Protein AF-A0A5Q4GA26-F1 (afdb_monomer)

Solvent-accessible surface area (backbone atoms only — not comparable to full-atom values): 5019 Å² total; per-residue (Å²): 132,80,66,46,78,48,72,42,79,41,79,88,73,53,28,44,37,41,36,31,30,33,73,70,39,95,57,29,28,30,25,70,38,35,31,42,21,48,79,87,50,96,57,73,44,75,42,68,92,51,36,72,43,73,44,54,51,74,83,62,71,65,91,66,55,58,59,79,73,37,68,71,42,73,70,55,73,72,68,81,88,80,130

Mean predicted aligned error: 6.5 Å

Structure (mmCIF, N/CA/C/O backbone):
data_AF-A0A5Q4GA26-F1
#
_entry.id   AF-A0A5Q4GA26-F1
#
loop_
_atom_site.group_PDB
_atom_site.id
_atom_site.type_symbol
_atom_site.label_atom_id
_atom_site.label_alt_id
_atom_site.label_comp_id
_atom_site.label_asym_id
_atom_site.label_entity_id
_atom_site.label_seq_id
_atom_site.pdbx_PDB_ins_code
_atom_site.Cartn_x
_atom_site.Cartn_y
_atom_site.Cartn_z
_atom_site.occupancy
_atom_site.B_iso_or_equiv
_atom_site.auth_seq_id
_atom_site.auth_comp_id
_atom_site.auth_asym_id
_atom_site.auth_atom_id
_atom_site.pdbx_PDB_model_num
ATOM 1 N N . MET A 1 1 ? -15.265 7.064 3.630 1.00 64.00 1 MET A N 1
ATOM 2 C CA . MET A 1 1 ? -14.027 7.118 4.435 1.00 64.00 1 MET A CA 1
ATOM 3 C C . MET A 1 1 ? -12.939 7.814 3.625 1.00 64.00 1 MET A C 1
ATOM 5 O O . MET A 1 1 ? -12.869 7.547 2.428 1.00 64.00 1 MET A O 1
ATOM 9 N N . PRO A 1 2 ? -12.144 8.730 4.207 1.00 85.06 2 PRO A N 1
ATOM 10 C CA . PRO A 1 2 ? -11.016 9.345 3.508 1.00 85.06 2 PRO A CA 1
ATOM 11 C C . PRO A 1 2 ? -9.911 8.310 3.256 1.00 85.06 2 PRO A C 1
ATOM 13 O O . PRO A 1 2 ? -9.559 7.548 4.157 1.00 85.06 2 PRO A O 1
ATOM 16 N N . THR A 1 3 ? -9.360 8.289 2.044 1.00 92.75 3 THR A N 1
ATOM 17 C CA . THR A 1 3 ? -8.219 7.441 1.685 1.00 92.75 3 THR A CA 1
ATOM 18 C C . THR A 1 3 ? -6.907 8.215 1.764 1.00 92.75 3 THR A C 1
ATOM 20 O O . THR A 1 3 ? -6.869 9.435 1.603 1.00 92.75 3 THR A O 1
ATOM 23 N N . VAL A 1 4 ? -5.806 7.502 1.998 1.00 93.94 4 VAL A N 1
ATOM 24 C CA . VAL A 1 4 ? -4.451 8.062 1.972 1.00 93.94 4 VAL A CA 1
ATOM 25 C C . VAL A 1 4 ? -3.611 7.312 0.955 1.00 93.94 4 VAL A C 1
ATOM 27 O O . VAL A 1 4 ? -3.624 6.084 0.888 1.00 93.94 4 VAL A O 1
ATOM 30 N N . THR A 1 5 ? -2.861 8.062 0.151 1.00 95.94 5 THR A N 1
ATOM 31 C CA . THR A 1 5 ? -1.901 7.485 -0.788 1.00 95.94 5 THR A CA 1
ATOM 32 C C . THR A 1 5 ? -0.526 7.391 -0.143 1.00 95.94 5 THR A C 1
ATOM 34 O O . THR A 1 5 ? 0.037 8.390 0.299 1.00 95.94 5 THR A O 1
ATOM 37 N N . ILE A 1 6 ? 0.043 6.191 -0.155 1.00 95.25 6 ILE A N 1
ATOM 38 C CA . ILE A 1 6 ? 1.431 5.933 0.225 1.00 95.25 6 ILE A CA 1
ATOM 39 C C . ILE A 1 6 ? 2.231 5.461 -0.986 1.00 95.25 6 ILE A C 1
ATOM 41 O O . ILE A 1 6 ? 1.700 4.818 -1.895 1.00 95.25 6 ILE A O 1
ATOM 45 N N . GLU A 1 7 ? 3.529 5.734 -0.974 1.00 94.94 7 GLU A N 1
ATOM 46 C CA . GLU A 1 7 ? 4.480 5.175 -1.926 1.00 94.94 7 GLU A CA 1
ATOM 47 C C . GLU A 1 7 ? 5.608 4.488 -1.159 1.00 94.94 7 GLU A C 1
ATOM 49 O O . GLU A 1 7 ? 6.078 5.006 -0.147 1.00 94.94 7 GLU A O 1
ATOM 54 N N . ARG A 1 8 ? 6.008 3.301 -1.616 1.00 92.94 8 ARG A N 1
ATOM 55 C CA . ARG A 1 8 ? 7.112 2.532 -1.037 1.00 92.94 8 ARG A CA 1
ATOM 56 C C . ARG A 1 8 ? 7.939 1.853 -2.110 1.00 92.94 8 ARG A C 1
ATOM 58 O O . ARG A 1 8 ? 7.436 1.559 -3.197 1.00 92.94 8 ARG A O 1
ATOM 65 N N . GLN A 1 9 ? 9.190 1.569 -1.782 1.00 91.62 9 GLN A N 1
ATOM 66 C CA . GLN A 1 9 ? 10.074 0.764 -2.612 1.00 91.62 9 GLN A CA 1
ATOM 67 C C . GLN A 1 9 ? 10.188 -0.630 -1.999 1.00 91.62 9 GLN A C 1
ATOM 69 O O . GLN A 1 9 ? 10.318 -0.776 -0.788 1.00 91.62 9 GLN A O 1
ATOM 74 N N . LEU A 1 10 ? 10.065 -1.653 -2.836 1.00 89.81 10 LEU A N 1
ATOM 75 C CA . LEU A 1 10 ? 10.363 -3.033 -2.474 1.00 89.81 10 LEU A CA 1
ATOM 76 C C . LEU A 1 10 ? 11.668 -3.393 -3.168 1.00 89.81 10 LEU A C 1
ATOM 78 O O . LEU A 1 10 ? 11.782 -3.144 -4.364 1.00 89.81 10 LEU A O 1
ATOM 82 N N . GLU A 1 11 ? 12.618 -3.975 -2.445 1.00 86.62 11 GLU A N 1
ATOM 83 C CA . GLU A 1 11 ? 13.966 -4.238 -2.968 1.00 86.62 11 GLU A CA 1
ATOM 84 C C . GLU A 1 11 ? 14.053 -5.523 -3.807 1.00 86.62 11 GLU A C 1
ATOM 86 O O . GLU A 1 11 ? 14.862 -5.618 -4.728 1.00 86.62 11 GLU A O 1
ATOM 91 N N . GLN A 1 12 ? 13.204 -6.522 -3.537 1.00 83.94 12 GLN A N 1
ATOM 92 C CA . GLN A 1 12 ? 13.292 -7.841 -4.173 1.00 83.94 12 GLN A CA 1
ATOM 93 C C . GLN A 1 12 ? 11.909 -8.368 -4.590 1.00 83.94 12 GLN A C 1
ATOM 95 O O . GLN A 1 12 ? 11.187 -8.928 -3.766 1.00 83.94 12 GLN A O 1
ATOM 100 N N . PRO A 1 13 ? 11.512 -8.220 -5.870 1.00 83.19 13 PRO A N 1
ATOM 101 C CA . PRO A 1 13 ? 12.190 -7.482 -6.948 1.00 83.19 13 PRO A CA 1
ATOM 102 C C . PRO A 1 13 ? 12.079 -5.950 -6.788 1.00 83.19 13 PRO A C 1
ATOM 104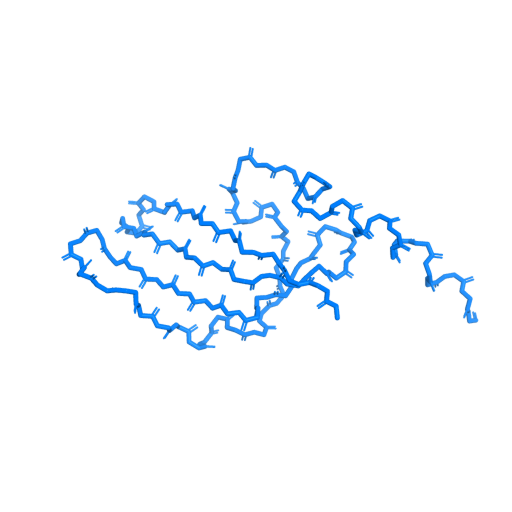 O O . PRO A 1 13 ? 11.070 -5.492 -6.248 1.00 83.19 13 PRO A O 1
ATOM 107 N N . PRO A 1 14 ? 13.020 -5.158 -7.348 1.00 88.75 14 PRO A N 1
ATOM 108 C CA . PRO A 1 14 ? 13.046 -3.702 -7.218 1.00 88.75 14 PRO A CA 1
ATOM 109 C C . PRO A 1 14 ? 11.845 -3.056 -7.916 1.00 88.75 14 PRO A C 1
ATOM 111 O O . PRO A 1 14 ? 11.805 -2.919 -9.149 1.00 88.75 14 PRO A O 1
ATOM 114 N N . VAL A 1 15 ? 10.842 -2.671 -7.128 1.00 93.75 15 VAL A N 1
ATOM 115 C CA . VAL A 1 15 ? 9.610 -2.042 -7.614 1.00 93.75 15 VAL A CA 1
ATOM 116 C C . VAL A 1 15 ? 9.164 -0.897 -6.718 1.00 93.75 15 VAL A C 1
ATOM 118 O O . VAL A 1 15 ? 9.226 -0.974 -5.496 1.00 93.75 15 VAL A O 1
ATOM 121 N N . THR A 1 16 ? 8.634 0.152 -7.338 1.00 94.88 16 THR A N 1
ATOM 122 C CA . THR A 1 16 ? 7.888 1.197 -6.643 1.00 94.88 16 THR A CA 1
ATOM 123 C C . THR A 1 16 ? 6.423 0.791 -6.583 1.00 94.88 16 THR A C 1
ATOM 125 O O . THR A 1 16 ? 5.817 0.460 -7.605 1.00 94.88 16 THR A O 1
ATOM 128 N N . VAL A 1 17 ? 5.840 0.832 -5.394 1.00 95.56 17 VAL A N 1
ATOM 129 C CA . VAL A 1 17 ? 4.426 0.559 -5.159 1.00 95.56 17 VAL A CA 1
ATOM 130 C C . VAL A 1 17 ? 3.771 1.823 -4.646 1.00 95.56 17 VAL A C 1
ATOM 132 O O . VAL A 1 17 ? 4.208 2.377 -3.643 1.00 95.56 17 VAL A O 1
ATOM 135 N N . ARG A 1 18 ? 2.687 2.232 -5.298 1.00 97.06 18 ARG A N 1
ATOM 136 C CA . ARG A 1 18 ? 1.790 3.271 -4.809 1.00 97.06 18 ARG A CA 1
ATOM 137 C C . ARG A 1 18 ? 0.469 2.625 -4.423 1.00 97.06 18 ARG A C 1
ATOM 139 O O . ARG A 1 18 ? -0.154 1.950 -5.243 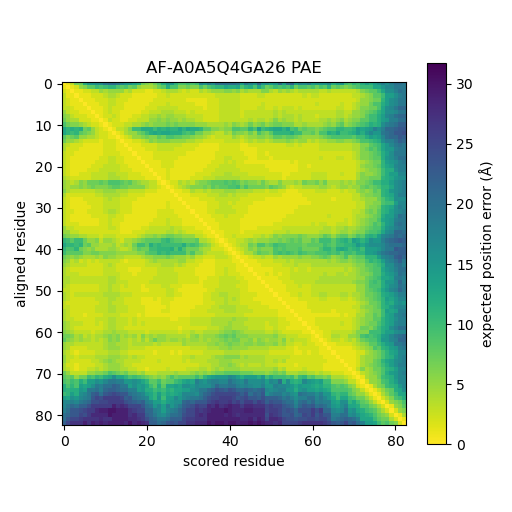1.00 97.06 18 ARG A O 1
ATOM 146 N N . SER A 1 19 ? 0.065 2.794 -3.173 1.00 97.19 19 SER A N 1
ATOM 147 C CA . SER A 1 19 ? -1.168 2.217 -2.643 1.00 97.19 19 SER A CA 1
ATOM 148 C C . SER A 1 19 ? -2.063 3.325 -2.118 1.00 97.19 19 SER A C 1
ATOM 150 O O . SER A 1 19 ? -1.610 4.165 -1.349 1.00 97.19 19 SER A O 1
ATOM 152 N N . GLU A 1 20 ? -3.320 3.310 -2.535 1.00 97.06 20 GLU A N 1
ATOM 153 C CA . GLU A 1 20 ? -4.382 4.086 -1.910 1.00 97.06 20 GLU A CA 1
ATOM 154 C C . GLU A 1 20 ? -5.033 3.208 -0.847 1.00 97.06 20 GLU A C 1
ATOM 156 O O . GLU A 1 20 ? -5.425 2.072 -1.134 1.00 97.06 20 GLU A O 1
ATOM 161 N N . LEU A 1 21 ? -5.087 3.714 0.377 1.00 96.50 21 LEU A N 1
ATOM 162 C CA . LEU A 1 21 ? -5.458 2.958 1.560 1.00 96.50 21 LEU A CA 1
ATOM 163 C C . LEU A 1 21 ? -6.637 3.612 2.262 1.00 96.50 21 LEU A C 1
ATOM 165 O O . LEU A 1 21 ? -6.638 4.819 2.484 1.00 96.50 21 LEU A O 1
ATOM 169 N N . GLU A 1 22 ? -7.594 2.793 2.658 1.00 94.88 22 GLU A N 1
ATOM 170 C CA . GLU A 1 22 ? -8.681 3.167 3.553 1.00 94.88 22 GLU A CA 1
ATOM 171 C C . GLU A 1 22 ? -8.361 2.622 4.956 1.00 94.88 22 GLU A C 1
ATOM 173 O O . GLU A 1 22 ? -8.105 1.417 5.076 1.00 94.88 22 GLU A O 1
ATOM 178 N N . PRO A 1 23 ? -8.335 3.463 6.006 1.00 94.31 23 PRO A N 1
ATOM 179 C CA . PRO A 1 23 ? -8.166 2.989 7.376 1.00 94.31 23 PRO A CA 1
ATOM 180 C C . PRO A 1 23 ? -9.409 2.221 7.832 1.00 94.31 23 PRO A C 1
ATOM 182 O O . PRO A 1 23 ? -10.529 2.638 7.541 1.00 94.31 23 PRO A O 1
ATOM 185 N N . LEU A 1 24 ? -9.211 1.110 8.547 1.00 90.94 24 LEU A N 1
ATOM 186 C CA . LEU A 1 24 ? -10.298 0.292 9.103 1.00 90.94 24 LEU A CA 1
ATOM 187 C C . LEU A 1 24 ? -10.344 0.284 10.640 1.00 90.94 24 LEU A C 1
ATOM 189 O O . LEU A 1 24 ? -11.209 -0.384 11.191 1.00 90.94 24 LEU A O 1
ATOM 193 N N . GLY A 1 25 ? -9.427 0.987 11.311 1.00 85.50 25 GLY A N 1
ATOM 194 C CA . GLY A 1 25 ? -9.223 0.857 12.761 1.00 85.50 25 GLY A CA 1
ATOM 195 C C . GLY A 1 25 ? -8.241 -0.267 13.105 1.00 85.50 25 GLY A C 1
ATOM 196 O O . GLY A 1 25 ? -7.817 -1.030 12.228 1.00 85.50 25 GLY A O 1
ATOM 197 N N . ASP A 1 26 ? -7.813 -0.328 14.366 1.00 86.44 26 ASP A N 1
ATOM 198 C CA . ASP A 1 26 ? -6.896 -1.356 14.902 1.00 86.44 26 ASP A CA 1
ATOM 199 C C . ASP A 1 26 ? -5.569 -1.515 14.129 1.00 86.44 26 ASP A C 1
ATOM 201 O O . ASP A 1 26 ? -5.009 -2.609 14.014 1.00 86.44 26 ASP A O 1
ATOM 205 N N . GLY A 1 27 ? -5.085 -0.449 13.486 1.00 90.81 27 GLY A N 1
ATOM 206 C CA . GLY A 1 27 ? -3.883 -0.514 12.647 1.00 90.81 27 GLY A CA 1
ATOM 207 C C . GLY A 1 27 ? -4.048 -1.321 11.349 1.00 90.81 27 GLY A C 1
ATOM 208 O O . GLY A 1 27 ? -3.052 -1.687 10.715 1.00 90.81 27 GLY A O 1
ATOM 209 N N . ARG A 1 28 ? -5.284 -1.610 10.924 1.00 94.62 28 ARG A N 1
ATOM 210 C CA . ARG A 1 28 ? -5.598 -2.292 9.661 1.00 94.62 28 ARG A CA 1
ATOM 211 C C . ARG A 1 28 ? -6.009 -1.302 8.581 1.00 94.62 28 ARG A C 1
ATOM 213 O O . ARG A 1 28 ? -6.611 -0.261 8.836 1.00 94.62 28 ARG A O 1
ATOM 220 N N . VAL A 1 29 ? -5.715 -1.665 7.337 1.00 95.62 29 VAL A N 1
ATOM 221 C CA . VAL A 1 29 ? -6.096 -0.884 6.158 1.00 95.62 29 VAL A CA 1
ATOM 222 C C . VAL A 1 29 ? -6.634 -1.781 5.056 1.00 95.62 29 VAL A C 1
ATOM 224 O O . VAL A 1 29 ? -6.174 -2.911 4.871 1.00 95.62 29 VAL A O 1
ATOM 227 N N . ARG A 1 30 ? -7.570 -1.251 4.272 1.00 96.62 30 ARG A N 1
ATOM 228 C CA . ARG A 1 30 ? -7.988 -1.828 2.995 1.00 96.62 30 ARG A CA 1
ATOM 229 C C . ARG A 1 30 ? -7.235 -1.154 1.859 1.00 96.62 30 ARG A C 1
ATOM 231 O O . ARG A 1 30 ? -7.161 0.070 1.785 1.00 96.62 30 ARG A O 1
ATOM 238 N N . ILE A 1 31 ? -6.715 -1.947 0.930 1.00 97.44 31 ILE A N 1
ATOM 239 C CA . ILE A 1 31 ? -6.114 -1.436 -0.302 1.00 97.44 31 ILE A CA 1
ATOM 240 C C . ILE A 1 31 ? -7.238 -1.077 -1.280 1.00 97.44 31 ILE A C 1
ATOM 242 O O . ILE A 1 31 ? -7.852 -1.961 -1.869 1.00 97.44 31 ILE A O 1
ATOM 246 N N . VAL A 1 32 ? -7.501 0.210 -1.484 1.00 97.50 32 VAL A N 1
ATOM 247 C CA . VAL A 1 32 ? -8.504 0.699 -2.448 1.00 97.50 32 VAL A CA 1
ATOM 248 C C . VAL A 1 32 ? -7.947 0.666 -3.868 1.00 97.50 32 VAL A C 1
ATOM 250 O O . VAL A 1 32 ? -8.624 0.251 -4.809 1.00 97.50 32 VAL A O 1
ATOM 253 N N . ARG A 1 33 ? -6.677 1.051 -4.025 1.00 97.81 33 ARG A N 1
ATOM 254 C CA . ARG A 1 33 ? -5.980 1.033 -5.312 1.00 97.81 33 ARG A CA 1
ATOM 255 C C . ARG A 1 33 ? -4.541 0.590 -5.139 1.00 97.81 33 ARG A C 1
ATOM 257 O O . ARG A 1 33 ? -3.850 1.060 -4.238 1.00 97.81 33 ARG A O 1
ATOM 264 N N . TYR A 1 34 ? -4.066 -0.269 -6.038 1.00 97.56 34 TYR A N 1
ATOM 265 C CA . TYR A 1 34 ? -2.681 -0.736 -6.022 1.00 97.56 34 TYR A CA 1
ATOM 266 C C . TYR A 1 34 ? -2.016 -0.535 -7.378 1.00 97.56 34 TYR A C 1
ATOM 268 O O . TYR A 1 34 ? -2.395 -1.140 -8.384 1.00 97.56 34 TYR A O 1
ATOM 276 N N . LEU A 1 35 ? -0.990 0.308 -7.397 1.00 97.25 35 LEU A N 1
ATOM 277 C CA . LEU A 1 35 ? -0.177 0.600 -8.565 1.00 97.25 35 LEU A CA 1
ATOM 278 C C . LEU A 1 35 ? 1.254 0.121 -8.326 1.00 97.25 35 LEU A C 1
ATOM 280 O O . LEU A 1 35 ? 1.840 0.388 -7.279 1.00 97.25 35 LEU A O 1
ATOM 284 N N . ARG A 1 36 ? 1.841 -0.546 -9.315 1.00 96.00 36 ARG A N 1
ATOM 285 C CA . ARG A 1 36 ? 3.215 -1.052 -9.270 1.00 96.00 36 ARG A CA 1
ATOM 286 C C . ARG A 1 36 ? 3.985 -0.565 -10.486 1.00 96.00 36 ARG A C 1
ATO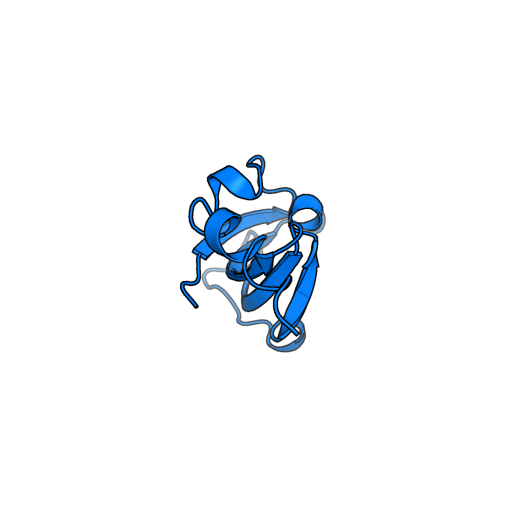M 288 O O . ARG A 1 36 ? 3.492 -0.646 -11.604 1.00 96.00 36 ARG A O 1
ATOM 295 N N . ARG A 1 37 ? 5.212 -0.103 -10.286 1.00 96.12 37 ARG A N 1
ATOM 296 C CA . ARG A 1 37 ? 6.148 0.257 -11.351 1.00 96.12 37 ARG A CA 1
ATOM 297 C C . ARG A 1 37 ? 7.459 -0.476 -11.123 1.00 96.12 37 ARG A C 1
ATOM 299 O O . ARG A 1 37 ? 8.050 -0.376 -10.052 1.00 96.12 37 ARG A O 1
ATOM 306 N N . ARG A 1 38 ? 7.916 -1.236 -12.117 1.00 93.31 38 ARG A N 1
ATOM 307 C CA . ARG A 1 38 ? 9.245 -1.868 -12.075 1.00 93.31 38 ARG A CA 1
ATOM 308 C C . ARG A 1 38 ? 10.331 -0.802 -12.233 1.00 93.31 38 ARG A C 1
ATOM 310 O O . ARG A 1 38 ? 10.077 0.200 -12.893 1.00 93.31 38 ARG A O 1
ATOM 317 N N . ARG A 1 39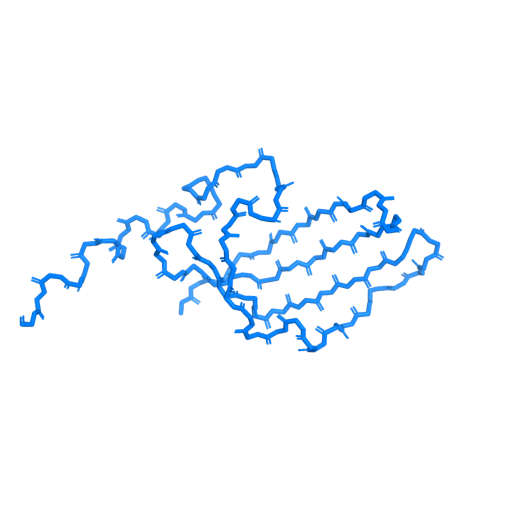 ? 11.536 -1.029 -11.696 1.00 84.94 39 ARG A N 1
ATOM 318 C CA . ARG A 1 39 ? 12.662 -0.068 -11.744 1.00 84.94 39 ARG A CA 1
ATOM 319 C C . ARG A 1 39 ? 12.896 0.583 -13.117 1.00 84.94 39 ARG A C 1
ATOM 321 O O . ARG A 1 39 ? 13.158 1.776 -13.182 1.00 84.94 39 ARG A O 1
ATOM 328 N N . HIS A 1 40 ? 12.772 -0.185 -14.200 1.00 86.06 40 HIS A N 1
ATOM 329 C CA . HIS A 1 40 ? 13.012 0.286 -15.572 1.00 86.06 40 HIS A CA 1
ATOM 330 C C . HIS A 1 40 ? 11.729 0.586 -16.364 1.00 86.06 40 HIS A C 1
ATOM 332 O O . HIS A 1 40 ? 11.791 0.887 -17.551 1.00 86.06 40 HIS A O 1
ATOM 338 N N . ALA A 1 41 ? 10.554 0.484 -15.738 1.00 89.69 41 ALA A N 1
ATOM 339 C CA . ALA A 1 41 ? 9.289 0.751 -16.408 1.00 89.69 41 ALA A CA 1
ATOM 340 C C . ALA A 1 41 ? 8.969 2.253 -16.398 1.00 89.69 41 ALA A C 1
ATOM 342 O O . ALA A 1 41 ? 9.071 2.926 -15.371 1.00 89.69 41 ALA A O 1
ATOM 343 N N . ALA A 1 42 ? 8.500 2.767 -17.536 1.00 88.44 42 ALA A N 1
ATOM 344 C CA . ALA A 1 42 ? 8.112 4.169 -17.676 1.00 88.44 42 ALA A CA 1
ATOM 345 C C . ALA A 1 42 ? 6.788 4.509 -16.966 1.00 88.44 42 ALA A C 1
ATOM 347 O O . ALA A 1 42 ? 6.523 5.673 -16.676 1.00 88.44 42 ALA A O 1
ATOM 348 N N . ARG A 1 43 ? 5.931 3.514 -16.700 1.00 93.25 43 ARG A N 1
ATOM 349 C CA . ARG A 1 43 ? 4.564 3.722 -16.203 1.00 93.25 43 ARG A CA 1
ATOM 350 C C . ARG A 1 43 ? 4.231 2.785 -15.051 1.00 93.25 43 ARG A C 1
ATOM 352 O O . ARG A 1 43 ? 4.795 1.702 -14.927 1.00 93.25 43 ARG A O 1
ATOM 359 N N . PHE A 1 44 ? 3.299 3.229 -14.215 1.00 96.12 44 PHE A N 1
ATOM 360 C CA . PHE A 1 44 ? 2.663 2.381 -13.217 1.00 96.12 44 PHE A CA 1
ATOM 361 C C . PHE A 1 44 ? 1.608 1.489 -13.871 1.00 96.12 44 PHE A C 1
ATOM 363 O O . PHE A 1 44 ? 0.810 1.948 -14.687 1.00 96.12 44 PHE A O 1
ATOM 370 N N . GLU A 1 45 ? 1.569 0.237 -13.444 1.00 96.12 45 GLU A N 1
ATOM 371 C CA . GLU A 1 45 ? 0.551 -0.742 -13.795 1.00 96.12 45 GLU A CA 1
ATOM 372 C C . GLU A 1 45 ? -0.373 -0.956 -12.599 1.00 96.12 45 GLU A C 1
ATOM 374 O O . GLU A 1 45 ? 0.076 -1.050 -11.454 1.00 96.12 45 GLU A O 1
ATOM 379 N N . ARG A 1 46 ? -1.679 -1.034 -12.854 1.00 97.25 46 ARG A N 1
ATOM 380 C CA . ARG A 1 46 ? -2.665 -1.331 -11.813 1.00 97.25 46 ARG A CA 1
ATOM 381 C C . ARG A 1 46 ? -2.738 -2.837 -11.588 1.00 97.25 46 ARG A C 1
ATOM 383 O O . ARG A 1 46 ? -3.008 -3.583 -12.524 1.00 97.25 46 ARG A O 1
ATOM 390 N N . VAL A 1 47 ? -2.563 -3.275 -10.345 1.00 95.81 47 VAL A N 1
ATOM 391 C CA . VAL A 1 47 ? -2.625 -4.693 -9.961 1.00 95.81 47 VAL A CA 1
ATOM 392 C C . VAL A 1 47 ? -3.920 -4.940 -9.195 1.00 95.81 47 VAL A C 1
ATOM 394 O O . VAL A 1 47 ? -3.950 -4.906 -7.967 1.00 95.81 47 VAL A O 1
ATOM 397 N N . ARG A 1 48 ? -5.010 -5.193 -9.928 1.00 95.94 48 ARG A N 1
ATOM 398 C CA . ARG A 1 48 ? -6.359 -5.347 -9.347 1.00 95.94 48 ARG A CA 1
ATOM 399 C C . ARG A 1 48 ? -6.472 -6.482 -8.329 1.00 95.94 48 ARG A C 1
ATOM 401 O O . ARG A 1 48 ? -7.251 -6.369 -7.398 1.00 95.94 48 ARG A O 1
ATOM 408 N N . ALA A 1 49 ? -5.659 -7.532 -8.457 1.00 96.44 49 ALA A N 1
ATOM 409 C CA . ALA A 1 49 ? -5.630 -8.649 -7.507 1.00 96.44 49 ALA A CA 1
ATOM 410 C C . ALA A 1 49 ? -5.256 -8.236 -6.068 1.00 96.44 49 ALA A C 1
ATOM 412 O O . ALA A 1 49 ? -5.461 -9.002 -5.131 1.00 96.44 49 ALA A O 1
ATOM 413 N N . MET A 1 50 ? -4.679 -7.043 -5.887 1.00 95.94 50 MET A N 1
ATOM 414 C CA . MET A 1 50 ? -4.344 -6.505 -4.569 1.00 95.94 50 MET A CA 1
ATOM 415 C C . MET A 1 50 ? -5.436 -5.604 -3.988 1.00 95.94 50 MET A C 1
ATOM 417 O O . MET A 1 50 ? -5.397 -5.313 -2.797 1.00 95.94 50 MET A O 1
ATOM 421 N N . GLU A 1 51 ? -6.384 -5.149 -4.801 1.00 96.88 51 GLU A N 1
ATOM 422 C CA . GLU A 1 51 ? -7.440 -4.233 -4.374 1.00 96.88 51 G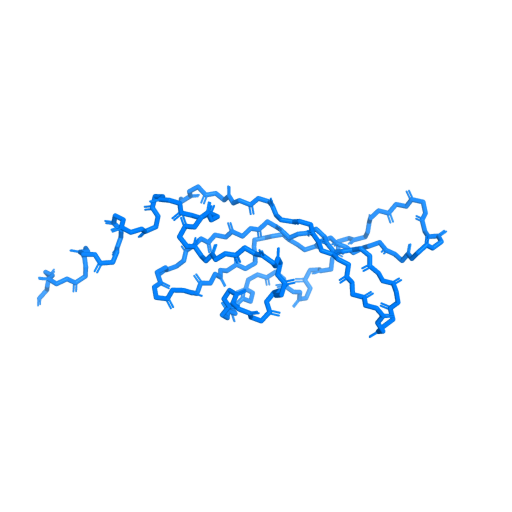LU A CA 1
ATOM 423 C C . GLU A 1 51 ? -8.508 -4.994 -3.579 1.00 96.88 51 GLU A C 1
ATOM 425 O O . GLU A 1 51 ? -8.785 -6.163 -3.838 1.00 96.88 51 GLU A O 1
ATOM 430 N N . GLY A 1 52 ? -9.060 -4.354 -2.552 1.00 96.69 52 GLY A N 1
ATOM 431 C CA . GLY A 1 52 ? -9.975 -4.961 -1.584 1.00 96.69 52 GLY A CA 1
ATOM 432 C C . GLY A 1 52 ? -9.292 -5.770 -0.477 1.00 96.69 52 GLY A C 1
ATOM 433 O O . GLY A 1 52 ? -9.933 -6.061 0.532 1.00 96.69 52 GLY A O 1
ATOM 434 N N . ARG A 1 53 ? -7.996 -6.094 -0.601 1.00 96.81 53 ARG A N 1
ATOM 435 C CA . ARG A 1 53 ? -7.262 -6.811 0.452 1.00 96.81 53 ARG A CA 1
ATOM 436 C C . ARG A 1 53 ? -7.155 -5.958 1.713 1.00 96.81 53 ARG A C 1
ATOM 438 O O . ARG A 1 53 ? -6.811 -4.777 1.639 1.00 96.81 53 ARG A O 1
ATOM 445 N N . VAL A 1 54 ? -7.390 -6.598 2.854 1.00 96.56 54 VAL A N 1
ATOM 446 C CA . VAL A 1 54 ? -7.144 -6.034 4.182 1.00 96.56 54 VAL A CA 1
ATOM 447 C C . VAL A 1 54 ? -5.808 -6.553 4.690 1.00 96.56 54 VAL A C 1
ATOM 449 O O . VAL A 1 54 ? -5.546 -7.755 4.642 1.00 96.56 54 VAL A O 1
ATOM 452 N N . VAL A 1 55 ? -4.953 -5.639 5.132 1.00 95.50 55 VAL A N 1
ATOM 453 C CA . VAL A 1 55 ? -3.613 -5.935 5.650 1.00 95.50 55 VAL A CA 1
ATOM 454 C C . VAL A 1 55 ? -3.353 -5.104 6.899 1.00 95.50 55 VAL A C 1
ATOM 456 O O . VAL A 1 55 ? -3.985 -4.060 7.091 1.00 95.50 55 VAL A O 1
ATOM 459 N N . SER A 1 56 ? -2.419 -5.543 7.744 1.00 95.56 56 SER A N 1
ATOM 460 C CA . SER A 1 56 ? -1.917 -4.662 8.797 1.00 95.56 56 SER A CA 1
ATOM 461 C C . SER A 1 56 ? -1.058 -3.564 8.173 1.00 95.56 56 SER A C 1
ATOM 463 O O . SER A 1 56 ? -0.357 -3.780 7.180 1.00 95.56 56 SER A O 1
ATOM 465 N N . PHE A 1 57 ? -1.120 -2.362 8.738 1.00 94.62 57 PHE A N 1
ATOM 466 C CA . PHE A 1 57 ? -0.363 -1.226 8.227 1.00 94.62 57 PHE A CA 1
ATOM 467 C C . PHE A 1 57 ? 1.154 -1.443 8.336 1.00 94.62 57 PHE A C 1
ATOM 469 O O . PHE A 1 57 ? 1.907 -1.045 7.450 1.00 94.62 57 PHE A O 1
ATOM 476 N N . GLU A 1 58 ? 1.599 -2.161 9.367 1.00 92.75 58 GLU A N 1
ATOM 477 C CA . GLU A 1 58 ? 3.008 -2.505 9.589 1.00 92.75 58 GLU A CA 1
ATOM 478 C C . GLU A 1 58 ? 3.614 -3.336 8.448 1.00 92.75 58 GLU A C 1
ATOM 480 O O . GLU A 1 58 ? 4.758 -3.099 8.058 1.00 92.75 58 GLU A O 1
ATOM 485 N N . GLN A 1 59 ? 2.834 -4.234 7.828 1.00 92.00 59 GLN A N 1
ATOM 486 C CA . GLN A 1 59 ? 3.268 -5.037 6.671 1.00 92.00 59 GLN A CA 1
ATOM 487 C C . GLN A 1 59 ? 3.596 -4.185 5.435 1.00 92.00 59 GLN A C 1
ATOM 489 O O . GLN A 1 59 ? 4.176 -4.674 4.463 1.00 92.00 59 GLN A O 1
ATOM 494 N N . LEU A 1 60 ? 3.199 -2.910 5.427 1.00 91.25 60 LEU A N 1
ATOM 495 C CA . LEU A 1 60 ? 3.505 -1.995 4.336 1.00 91.25 60 LEU A CA 1
ATOM 496 C C . LEU A 1 60 ? 4.909 -1.395 4.455 1.00 91.25 60 LEU A C 1
ATOM 498 O O . LEU A 1 60 ? 5.376 -0.842 3.464 1.00 91.25 60 LEU A O 1
ATOM 502 N N . HIS A 1 61 ? 5.580 -1.512 5.607 1.00 89.31 61 HIS A N 1
ATOM 503 C CA . HIS A 1 61 ? 6.967 -1.077 5.820 1.00 89.31 61 HIS A CA 1
ATOM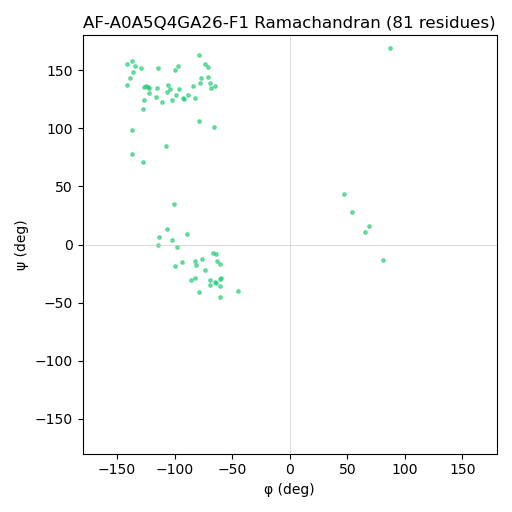 504 C C . HIS A 1 61 ? 7.270 0.340 5.286 1.00 89.31 61 HIS A C 1
ATOM 506 O O . HIS A 1 61 ? 8.288 0.576 4.640 1.00 89.31 61 HIS A O 1
ATOM 512 N N . VAL A 1 62 ? 6.372 1.303 5.529 1.00 88.25 62 VAL A N 1
ATOM 513 C CA . VAL A 1 62 ? 6.464 2.670 4.970 1.00 88.25 62 VAL A CA 1
ATOM 514 C C . VAL A 1 62 ? 7.256 3.668 5.819 1.00 88.25 62 VAL A C 1
ATOM 516 O O . VAL A 1 62 ? 7.224 4.865 5.534 1.00 88.25 62 VAL A O 1
ATOM 519 N N . GLY A 1 63 ? 7.937 3.199 6.869 1.00 87.50 63 GLY A N 1
ATOM 520 C CA . GLY A 1 63 ? 8.764 4.032 7.755 1.00 87.50 63 GLY A CA 1
ATOM 521 C C . GLY A 1 63 ? 7.994 5.080 8.568 1.00 87.50 63 GLY A C 1
ATOM 522 O O . GLY A 1 63 ? 8.610 5.958 9.156 1.00 87.50 63 GLY A O 1
ATOM 523 N N . ARG A 1 64 ? 6.660 5.004 8.580 1.00 89.88 64 ARG A N 1
ATOM 524 C CA . ARG A 1 64 ? 5.745 5.849 9.355 1.00 89.88 64 ARG A CA 1
ATOM 525 C C . ARG A 1 64 ? 4.777 4.954 10.112 1.00 89.88 64 ARG A C 1
ATOM 527 O O . ARG A 1 64 ? 4.480 3.853 9.645 1.00 89.88 64 ARG A O 1
ATOM 534 N N . SER A 1 65 ? 4.289 5.423 11.248 1.00 91.56 65 SER A N 1
ATOM 535 C CA . SER A 1 65 ? 3.272 4.741 12.045 1.00 91.56 65 SER A CA 1
ATOM 536 C C . SER A 1 65 ? 1.865 4.940 11.468 1.00 91.56 65 SER A C 1
ATOM 538 O O . SER A 1 65 ? 1.617 5.835 10.655 1.00 91.56 65 SER A O 1
ATOM 540 N N . TYR A 1 66 ? 0.922 4.094 11.890 1.00 91.00 66 TYR A N 1
ATOM 541 C CA . TYR A 1 66 ? -0.475 4.183 11.459 1.00 91.00 66 TYR A CA 1
ATOM 542 C C . TYR A 1 66 ? -1.118 5.521 11.854 1.00 91.00 66 TYR A C 1
ATOM 544 O O . TYR A 1 66 ? -1.737 6.163 11.011 1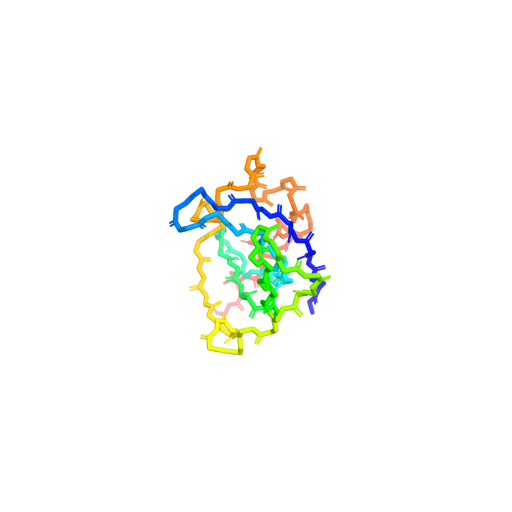.00 91.00 66 TYR A O 1
ATOM 552 N N . GLY A 1 67 ? -0.913 5.977 13.096 1.00 89.12 67 GLY A N 1
ATOM 553 C CA . GLY A 1 67 ? -1.475 7.239 13.591 1.00 89.12 67 GLY A CA 1
ATOM 554 C C . GLY A 1 67 ? -0.930 8.477 12.875 1.00 89.12 67 GLY A C 1
ATOM 555 O O . GLY A 1 67 ? -1.667 9.433 12.661 1.00 89.12 67 GLY A O 1
ATOM 556 N N . GLU A 1 68 ?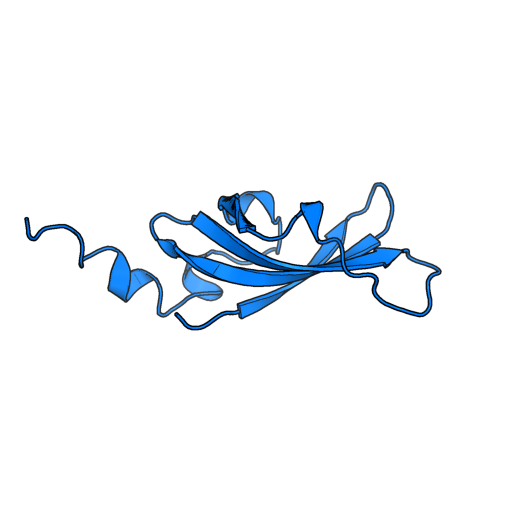 0.328 8.448 12.423 1.00 90.25 68 GLU A N 1
ATOM 557 C CA . GLU A 1 68 ? 0.899 9.535 11.614 1.00 90.25 68 GLU A CA 1
ATOM 558 C C . GLU A 1 68 ? 0.289 9.605 10.209 1.00 90.25 68 GLU A C 1
ATOM 560 O O . GLU A 1 68 ? 0.150 10.688 9.643 1.00 90.25 68 GLU A O 1
ATOM 565 N N . VAL A 1 69 ? -0.052 8.454 9.620 1.00 89.56 69 VAL A N 1
ATOM 566 C CA . VAL A 1 69 ? -0.620 8.387 8.264 1.00 89.56 69 VAL A CA 1
ATOM 567 C C . VAL A 1 69 ? -2.135 8.578 8.269 1.00 89.56 69 VAL A C 1
ATOM 569 O O . VAL A 1 69 ? -2.676 9.147 7.322 1.00 89.56 69 VAL A O 1
ATOM 572 N N . PHE A 1 70 ? -2.811 8.167 9.338 1.00 89.81 70 PHE A N 1
ATOM 573 C CA . PHE A 1 70 ? -4.250 8.316 9.521 1.00 89.81 70 PHE A CA 1
ATOM 574 C C . PHE A 1 70 ? -4.559 8.997 10.862 1.00 89.81 70 PHE A C 1
ATOM 576 O O . PHE A 1 70 ? -5.099 8.354 11.762 1.00 89.81 70 PHE A O 1
ATOM 583 N N . PRO A 1 71 ? -4.280 10.304 11.013 1.00 82.50 71 PRO A N 1
ATOM 584 C CA . PRO A 1 71 ? -4.549 11.019 12.263 1.00 82.50 71 PRO A CA 1
ATOM 585 C C . PRO A 1 71 ? -6.039 11.006 12.634 1.00 82.50 71 PRO A C 1
ATOM 587 O O . PRO A 1 71 ? -6.395 10.982 13.806 1.00 82.50 71 PRO A O 1
ATOM 590 N N . GLN A 1 72 ? -6.922 10.944 11.634 1.00 74.12 72 GLN A N 1
ATOM 591 C CA . GLN A 1 72 ? -8.364 10.801 11.820 1.00 74.12 72 GLN A CA 1
ATOM 592 C C . GLN A 1 72 ? -8.821 9.383 12.201 1.00 74.12 72 GLN A C 1
ATOM 594 O O . GLN A 1 72 ? -9.978 9.216 12.566 1.00 74.12 72 GLN A O 1
ATOM 599 N N . ALA A 1 73 ? -7.973 8.351 12.095 1.00 64.44 73 ALA A N 1
ATOM 600 C CA . ALA A 1 73 ? -8.387 6.978 12.397 1.00 64.44 73 ALA A CA 1
ATOM 601 C C . ALA A 1 73 ? -8.651 6.757 13.892 1.00 64.44 73 ALA A C 1
ATOM 603 O O . ALA A 1 73 ? -9.566 6.016 14.229 1.00 64.44 73 ALA A O 1
ATOM 604 N N . GLY A 1 74 ? -7.943 7.476 14.771 1.00 58.72 74 GLY A N 1
ATOM 605 C CA . GLY A 1 74 ? -8.189 7.435 16.217 1.00 58.72 74 GLY A CA 1
ATOM 606 C C . GLY A 1 74 ? -9.568 7.967 16.638 1.00 58.72 74 GLY A C 1
ATOM 607 O O . GLY A 1 74 ? -9.943 7.827 17.794 1.00 58.72 74 GLY A O 1
ATOM 608 N N . LEU A 1 75 ? -10.341 8.559 15.716 1.00 58.78 75 LEU A N 1
ATOM 609 C CA . LEU A 1 75 ? -11.740 8.933 15.949 1.00 58.78 75 LEU A CA 1
ATOM 610 C C . LEU A 1 75 ? -12.709 7.749 15.784 1.00 58.78 75 LEU A C 1
ATOM 612 O O . LEU A 1 75 ? -13.842 7.837 16.245 1.00 58.78 75 LEU A O 1
ATOM 616 N N . PHE A 1 76 ? -12.289 6.665 15.124 1.00 56.97 76 PHE A N 1
ATOM 617 C CA . PHE A 1 76 ? -13.133 5.496 14.851 1.00 56.97 76 PHE A CA 1
ATOM 618 C C . PHE A 1 76 ? -12.900 4.338 15.829 1.00 56.97 76 PHE A C 1
ATOM 620 O O . PHE A 1 76 ? -13.799 3.521 15.990 1.00 56.97 76 PHE A O 1
ATOM 627 N N . ASP A 1 77 ? -11.769 4.314 16.546 1.00 55.34 77 ASP A N 1
ATOM 628 C CA . ASP A 1 77 ? -11.469 3.300 17.575 1.00 55.34 77 ASP A CA 1
ATOM 629 C C . ASP A 1 77 ? -12.410 3.385 18.807 1.00 55.34 77 ASP A C 1
ATOM 631 O O . ASP A 1 77 ? -12.380 2.514 19.668 1.00 55.34 77 ASP A O 1
ATOM 635 N N . GLY A 1 78 ? -13.263 4.417 18.903 1.00 47.38 78 GLY A N 1
ATOM 636 C CA . GLY A 1 78 ? -14.251 4.593 19.981 1.00 47.38 78 GLY A CA 1
ATOM 637 C C . GLY A 1 78 ? -15.722 4.492 19.555 1.00 47.38 78 GLY A C 1
ATOM 638 O O . GLY A 1 78 ? -16.597 4.797 20.359 1.00 47.38 78 GLY A O 1
ATOM 639 N N . ALA A 1 79 ? -16.019 4.130 18.301 1.00 47.69 79 ALA A N 1
ATOM 640 C CA . ALA A 1 79 ? -17.389 4.144 17.769 1.00 47.69 79 ALA A CA 1
ATOM 641 C C . ALA A 1 79 ? -18.103 2.775 17.776 1.00 47.69 79 ALA A C 1
ATOM 643 O O . ALA A 1 79 ? -19.275 2.723 17.414 1.00 47.69 79 ALA A O 1
ATOM 644 N N . ASP A 1 80 ? -17.434 1.699 18.208 1.00 46.72 80 ASP A N 1
ATOM 645 C CA . ASP A 1 80 ? -17.971 0.323 18.206 1.00 46.72 80 ASP A CA 1
ATOM 646 C C . ASP A 1 80 ? -18.361 -0.212 19.608 1.00 46.72 80 ASP A C 1
ATOM 648 O O . ASP A 1 80 ? -18.637 -1.397 19.763 1.00 46.72 80 ASP A O 1
ATOM 652 N N . GLU A 1 81 ? -18.457 0.646 20.637 1.00 44.19 81 GLU A N 1
ATOM 653 C CA . GLU A 1 81 ? -18.995 0.281 21.972 1.00 44.19 81 GLU A CA 1
ATOM 654 C C . GLU A 1 81 ? -20.456 0.734 22.196 1.00 44.19 81 GLU A C 1
ATOM 656 O O . GLU A 1 81 ? -20.858 1.096 23.302 1.00 44.19 81 GLU A O 1
ATOM 661 N N . ALA A 1 82 ? -21.289 0.714 21.152 1.00 45.84 82 ALA A N 1
ATOM 662 C CA . ALA A 1 82 ? -22.730 0.936 21.289 1.00 45.84 82 ALA A CA 1
ATOM 663 C C . ALA A 1 82 ? -23.539 -0.061 20.443 1.00 45.84 82 ALA A C 1
ATOM 665 O O . ALA A 1 82 ? -24.046 0.269 19.369 1.00 45.84 82 ALA A O 1
ATOM 666 N N . SER A 1 83 ? -23.677 -1.295 20.927 1.00 41.94 83 SER A N 1
ATOM 667 C CA . SER A 1 83 ? -24.762 -2.216 20.548 1.00 41.94 83 SER A CA 1
ATOM 668 C C . SER A 1 83 ? -25.119 -3.139 21.701 1.00 41.94 83 SER A C 1
ATOM 670 O O . SER A 1 83 ? -24.185 -3.619 22.378 1.00 41.94 83 SER A O 1
#

pLDDT: mean 86.73, std 14.93, range [41.94, 97.81]

Foldseek 3Di:
DDWFWAWDFDVVVTKIKIFIWDDDAPQKIFGQWIWIDGPPRPDTDTDCVRHRDIDHNVVVVRVDGPCVRCVVRVVVNPVPPDD

Sequence (83 aa):
MPTVTIERQLEQPPVTVRSELEPLGDGRVRIVRYLRRRRHAARFERVRAMEGRVVSFEQLHVGRSYGEVFPQAGLFDGADEAS

Radius of gyration: 14.12 Å; Cα contacts (8 Å, |Δi|>4): 145; chains: 1; bounding box: 39×20×40 Å

Secondary structure (DSSP, 8-state):
---EEEEEEEETTEEEEEEEEEEEETTEEEEEEEEEEETT-SS-EE-GGGTT-EEESGGG--SS-HHHH-TTGGGTTTSSS--

Nearest PDB structures (foldseek):
  5lop-assembly1_C  TM=4.741E-01  e=2.026E+00  Kluyveromyces l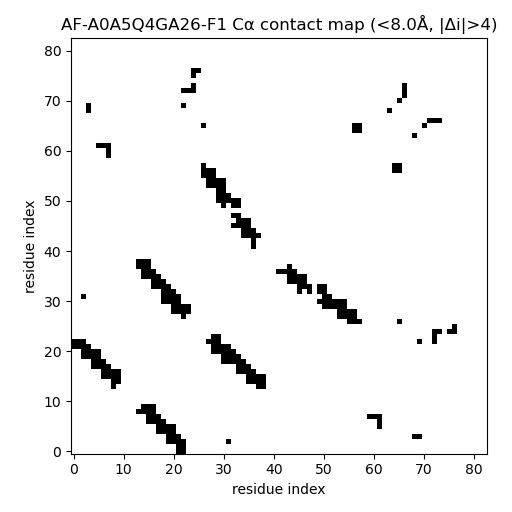actis NRRL Y-1140
  6xn2-assembly1_A  TM=4.517E-01  e=1.534E+00  Xanthomonas citri pv. citri str. 306
  6am0-assembly1_D  TM=5.220E-01  e=3.535E+00  Kluyveromyces lactis NRRL Y-1140
  7q6g-assembly1_A  TM=4.014E-01  e=3.535E+00  Xenorhabdus poinarii G6